Protein AF-A0A6J7KNB9-F1 (afdb_monomer_lite)

Sequence (172 aa):
MLIGVAGALALDLRSHSGCDGIGQAQGFAEVIAAGWTVECASIITDAGDAPQGSDILGLTDPARRVITLKETPWAETHTATHEIGHALAAMYPSDSARLWFTSRVGASAWEPRSAMDYAQSGAESFAESYAVCSLGERTESSGQYRIASCDDLWHALDLMRSDTSPATIRTP

Secondary structure (DSSP, 8-state):
----------------TT-TTGGGSTTHHHHHHTT-EEEEES----SS-PPTT----EEEETTTTEEEEE--SS--HHHHHHHHHHHHHHHS--HHHHHHHHHHHT-S-SS-SSTTTGGGSHHHHHHHHHHHHHHT--S-S-TTS-PPPHHHHHHHHHHHHHHHS-------

Structure (mmCIF, N/CA/C/O backbone):
data_AF-A0A6J7KNB9-F1
#
_entry.id   AF-A0A6J7KNB9-F1
#
loop_
_atom_site.group_PDB
_atom_site.id
_atom_site.type_symbol
_atom_site.label_atom_id
_atom_site.label_alt_id
_atom_site.label_comp_id
_atom_site.label_asym_id
_atom_site.label_entity_id
_atom_site.label_seq_id
_atom_site.pdbx_PDB_ins_code
_atom_site.Cartn_x
_atom_site.Cartn_y
_atom_site.Cartn_z
_atom_site.occupancy
_atom_site.B_iso_or_equiv
_atom_site.auth_seq_id
_atom_site.auth_comp_id
_atom_site.auth_asym_id
_atom_site.auth_atom_id
_atom_site.pdbx_PDB_model_num
ATOM 1 N N . MET A 1 1 ? -39.314 13.529 14.394 1.00 35.41 1 MET A N 1
ATOM 2 C CA . MET A 1 1 ? -39.267 12.204 15.053 1.00 35.41 1 MET A CA 1
ATOM 3 C C . MET A 1 1 ? -39.174 11.195 13.913 1.00 35.41 1 MET A C 1
ATOM 5 O O . MET A 1 1 ? -40.114 11.143 13.145 1.00 35.41 1 MET A O 1
ATOM 9 N N . LEU A 1 2 ? -38.069 10.524 13.595 1.00 29.89 2 LEU A N 1
ATOM 10 C CA . LEU A 1 2 ? -36.864 10.144 14.330 1.00 29.89 2 LEU A CA 1
ATOM 11 C C . LEU A 1 2 ? -35.574 10.690 13.694 1.00 29.89 2 LEU A C 1
ATOM 13 O O . LEU A 1 2 ? -35.497 10.933 12.496 1.00 29.89 2 LEU A O 1
ATOM 17 N N . ILE A 1 3 ? -34.584 10.856 14.564 1.00 34.75 3 ILE A N 1
ATOM 18 C CA . ILE A 1 3 ? -33.191 11.209 14.310 1.00 34.75 3 ILE A CA 1
ATOM 19 C C . ILE A 1 3 ? -32.475 9.921 13.878 1.00 34.75 3 ILE A C 1
ATOM 21 O O . ILE A 1 3 ? -32.466 8.952 14.634 1.00 34.75 3 ILE A O 1
ATOM 25 N N . GLY A 1 4 ? -31.922 9.890 12.664 1.00 27.70 4 GLY A N 1
ATOM 26 C CA . GLY A 1 4 ? -31.059 8.811 12.181 1.00 27.70 4 GLY A CA 1
ATOM 27 C C . GLY A 1 4 ? -29.607 9.203 12.406 1.00 27.70 4 GLY A C 1
ATOM 28 O O . GLY A 1 4 ? -29.100 10.113 11.759 1.00 27.70 4 GLY A O 1
ATOM 29 N N . VAL A 1 5 ? -28.987 8.568 13.391 1.00 32.94 5 VAL A N 1
ATOM 30 C CA . VAL A 1 5 ? -27.668 8.881 13.936 1.00 32.94 5 VAL A CA 1
ATOM 31 C C . VAL A 1 5 ? -26.591 8.623 12.878 1.00 32.94 5 VAL A C 1
ATOM 33 O O . VAL A 1 5 ? -26.221 7.479 12.629 1.00 32.94 5 VAL A O 1
ATOM 36 N N . ALA A 1 6 ? -26.071 9.690 12.269 1.00 32.50 6 ALA A N 1
ATOM 37 C CA . ALA A 1 6 ? -24.751 9.677 11.653 1.00 32.50 6 ALA A CA 1
ATOM 38 C C . ALA A 1 6 ? -23.733 9.539 12.791 1.00 32.50 6 ALA A C 1
ATOM 40 O O . ALA A 1 6 ? -23.300 10.523 13.388 1.00 32.50 6 ALA A O 1
ATOM 41 N N . GLY A 1 7 ? -23.440 8.293 13.163 1.00 27.91 7 GLY A N 1
ATOM 42 C CA . GLY A 1 7 ? -22.344 7.965 14.057 1.00 27.91 7 GLY A CA 1
ATOM 43 C C . GLY A 1 7 ? -21.042 8.302 13.350 1.00 27.91 7 GLY A C 1
ATOM 44 O O . GLY A 1 7 ? -20.455 7.449 12.694 1.00 27.91 7 GLY A O 1
ATOM 45 N N . ALA A 1 8 ? -20.616 9.558 13.462 1.00 35.81 8 ALA A N 1
ATOM 46 C CA . ALA A 1 8 ? -19.225 9.926 13.308 1.00 35.81 8 ALA A CA 1
ATOM 47 C C . ALA A 1 8 ? -18.460 9.150 14.385 1.00 35.81 8 ALA A C 1
ATOM 49 O O . ALA A 1 8 ? -18.405 9.561 15.544 1.00 35.81 8 ALA A O 1
ATOM 50 N N . LEU A 1 9 ? -17.954 7.971 14.021 1.00 35.41 9 LEU A N 1
ATOM 51 C CA . LEU A 1 9 ? -16.894 7.318 14.769 1.00 35.41 9 LEU A CA 1
ATOM 52 C C . LEU A 1 9 ? -15.731 8.304 14.744 1.00 35.41 9 LEU A C 1
ATOM 54 O O . LEU A 1 9 ? -15.101 8.518 13.711 1.00 35.41 9 LEU A O 1
ATOM 58 N N . ALA A 1 10 ? -15.559 8.997 15.866 1.00 36.50 10 ALA A N 1
ATOM 59 C CA . ALA A 1 10 ? -14.444 9.885 16.091 1.00 36.50 10 ALA A CA 1
ATOM 60 C C . ALA A 1 10 ? -13.164 9.078 15.871 1.00 36.50 10 ALA A C 1
ATOM 62 O O . ALA A 1 10 ? -12.894 8.102 16.569 1.00 36.50 10 ALA A O 1
ATOM 63 N N . LEU A 1 11 ? -12.445 9.485 14.833 1.00 41.25 11 LEU A N 1
ATOM 64 C CA . LEU A 1 11 ? -11.102 9.076 14.485 1.00 41.25 11 LEU A CA 1
ATOM 65 C C . LEU A 1 11 ? -10.224 9.294 15.730 1.00 41.25 11 LEU A C 1
ATOM 67 O O . LEU A 1 11 ? -9.940 10.440 16.075 1.00 41.25 11 LEU A O 1
ATOM 71 N N . ASP A 1 12 ? -9.812 8.235 16.428 1.00 41.09 12 ASP A N 1
ATOM 72 C CA . ASP A 1 12 ? -8.746 8.348 17.433 1.00 41.09 12 ASP A CA 1
ATOM 73 C C . ASP A 1 12 ? -7.401 8.366 16.691 1.00 41.09 12 ASP A C 1
ATOM 75 O O . ASP A 1 12 ? -6.584 7.456 16.806 1.00 41.09 12 ASP A O 1
ATOM 79 N N . LEU A 1 13 ? -7.191 9.407 15.872 1.00 45.81 13 LEU A N 1
ATOM 80 C CA . LEU A 1 13 ? -5.843 9.901 15.611 1.00 45.81 13 LEU A CA 1
ATOM 81 C C . LEU A 1 13 ? -5.345 10.349 16.980 1.00 45.81 13 LEU A C 1
ATOM 83 O O . LEU A 1 13 ? -5.649 11.464 17.410 1.00 45.81 13 LEU A O 1
ATOM 87 N N . ARG A 1 14 ? -4.660 9.468 17.716 1.00 45.12 14 ARG A N 1
ATOM 88 C CA . ARG A 1 14 ? -4.088 9.852 19.005 1.00 45.12 14 ARG A CA 1
ATOM 89 C C . ARG A 1 14 ? -3.160 11.019 18.749 1.00 45.12 14 ARG A C 1
ATOM 91 O O . ARG A 1 14 ? -2.120 10.853 18.122 1.00 45.12 14 ARG A O 1
ATOM 98 N N . SER A 1 15 ? -3.587 12.182 19.221 1.00 38.09 15 SER A N 1
ATOM 99 C CA . SER A 1 15 ? -2.982 13.495 19.050 1.00 38.09 15 SER A CA 1
ATOM 100 C C . SER A 1 15 ? -1.468 13.471 19.267 1.00 38.09 15 SER A C 1
ATOM 102 O O . SER A 1 15 ? -0.997 13.665 20.387 1.00 38.09 15 SER A O 1
ATOM 104 N N . HIS A 1 16 ? -0.713 13.252 18.198 1.00 45.03 16 HIS A N 1
ATOM 105 C CA . HIS A 1 16 ? 0.715 13.511 18.143 1.00 45.03 16 HIS A CA 1
ATOM 106 C C . HIS A 1 16 ? 0.934 14.439 16.949 1.00 45.03 16 HIS A C 1
ATOM 108 O O . HIS A 1 16 ? 0.491 14.171 15.834 1.00 45.03 16 HIS A O 1
ATOM 114 N N . SER A 1 17 ? 1.503 15.606 17.230 1.00 51.00 17 SER A N 1
ATOM 115 C CA . SER A 1 17 ? 1.517 16.824 16.410 1.00 51.00 17 SER A CA 1
ATOM 116 C C . SER A 1 17 ? 2.398 16.759 15.147 1.00 51.00 17 SER A C 1
ATOM 118 O O . SER A 1 17 ? 3.005 17.759 14.781 1.00 51.00 17 SER A O 1
ATOM 120 N N . GLY A 1 18 ? 2.510 15.594 14.506 1.00 54.94 18 GLY A N 1
ATOM 121 C CA . GLY A 1 18 ? 3.372 15.352 13.340 1.00 54.94 18 GLY A CA 1
ATOM 122 C C . GLY A 1 18 ? 2.668 14.675 12.163 1.00 54.94 18 GLY A C 1
ATOM 123 O O . GLY A 1 18 ? 3.336 14.176 11.268 1.00 54.94 18 GLY A O 1
ATOM 124 N N . CYS A 1 19 ? 1.334 14.625 12.180 1.00 65.25 19 CYS A N 1
ATOM 125 C CA . CYS A 1 19 ? 0.527 13.796 11.281 1.00 65.25 19 CYS A CA 1
ATOM 126 C C . CYS A 1 19 ? -0.613 14.537 10.588 1.00 65.25 19 CYS A C 1
ATOM 128 O O . CYS A 1 19 ? -1.613 13.961 10.143 1.00 65.25 19 CYS A O 1
ATOM 130 N N . ASP A 1 20 ? -0.437 15.846 10.481 1.00 64.19 20 ASP A N 1
ATOM 131 C CA . ASP A 1 20 ? -1.359 16.714 9.780 1.00 64.19 20 ASP A CA 1
ATOM 132 C C . ASP A 1 20 ? -1.390 16.327 8.293 1.00 64.19 20 ASP A C 1
ATOM 134 O O . ASP A 1 20 ? -0.361 16.251 7.628 1.00 64.19 20 ASP A O 1
ATOM 138 N N . GLY A 1 21 ? -2.588 16.063 7.765 1.00 65.25 21 GLY A N 1
ATOM 139 C CA . GLY A 1 21 ? -2.795 15.780 6.340 1.00 65.25 21 GLY A CA 1
ATOM 140 C C . GLY A 1 21 ? -2.902 14.303 5.943 1.00 65.25 21 GLY A C 1
ATOM 141 O O . GLY A 1 21 ? -3.396 14.040 4.851 1.00 65.25 21 GLY A O 1
ATOM 142 N N . ILE A 1 22 ? -2.586 13.335 6.815 1.00 72.38 22 ILE A N 1
ATOM 143 C CA . ILE A 1 22 ? -2.688 11.891 6.480 1.00 72.38 22 ILE A CA 1
ATOM 144 C C . ILE A 1 22 ? -4.114 11.469 6.116 1.00 72.38 22 ILE A C 1
ATOM 146 O O . ILE A 1 22 ? -4.312 10.618 5.255 1.00 72.38 22 ILE A O 1
ATOM 150 N N . GLY A 1 23 ? -5.128 12.110 6.705 1.00 66.00 23 GLY A N 1
ATOM 151 C CA . GLY A 1 23 ? -6.527 11.866 6.339 1.00 66.00 23 GLY A CA 1
ATOM 152 C C . GLY A 1 23 ? -6.870 12.200 4.877 1.00 66.00 23 GLY A C 1
ATOM 153 O O . GLY A 1 23 ? -7.968 11.878 4.435 1.00 66.00 23 GLY A O 1
ATOM 154 N N . GLN A 1 24 ? -5.961 12.848 4.138 1.00 73.50 24 GLN A N 1
ATOM 155 C CA . GLN A 1 24 ? -6.076 13.110 2.700 1.00 73.50 24 GLN A CA 1
ATOM 156 C C . GLN A 1 24 ? -5.445 12.006 1.834 1.00 73.50 24 GLN A C 1
ATOM 158 O O . GLN A 1 24 ? -5.571 12.062 0.613 1.00 73.50 24 GLN A O 1
ATOM 163 N N . ALA A 1 25 ? -4.762 11.021 2.427 1.00 80.19 25 ALA A N 1
ATOM 164 C CA . ALA A 1 25 ? -4.155 9.923 1.684 1.00 80.19 25 ALA A CA 1
ATOM 165 C C . ALA A 1 25 ? -5.227 9.042 1.018 1.00 80.19 25 ALA A C 1
ATOM 167 O O . ALA A 1 25 ? -6.275 8.731 1.599 1.00 80.19 25 ALA A O 1
ATOM 168 N N . GLN A 1 26 ? -4.970 8.627 -0.222 1.00 81.94 26 GLN A N 1
ATOM 169 C CA . GLN A 1 26 ? -5.937 7.858 -1.000 1.00 81.94 26 GLN A CA 1
ATOM 170 C C . GLN A 1 26 ? -6.130 6.465 -0.392 1.00 81.94 26 GLN A C 1
ATOM 172 O O . GLN A 1 26 ? -5.174 5.731 -0.164 1.00 81.94 26 GLN A O 1
ATOM 177 N N . GLY A 1 27 ? -7.383 6.071 -0.160 1.00 81.06 27 GLY A N 1
ATOM 178 C CA . GLY A 1 27 ? -7.715 4.802 0.500 1.00 81.06 27 GLY A CA 1
ATOM 179 C C . GLY A 1 27 ? -7.703 4.864 2.032 1.00 81.06 27 GLY A C 1
ATOM 180 O O . GLY A 1 27 ? -8.077 3.883 2.668 1.00 81.06 27 GLY A O 1
ATOM 181 N N . PHE A 1 28 ? -7.388 6.019 2.638 1.00 84.94 28 PHE A N 1
ATOM 182 C CA . PHE A 1 28 ? -7.415 6.198 4.095 1.00 84.94 28 PHE A CA 1
ATOM 183 C C . PHE A 1 28 ? -8.780 5.823 4.693 1.00 84.94 28 PHE A C 1
ATOM 185 O O . PHE A 1 28 ? -8.872 5.031 5.625 1.00 84.94 28 PHE A O 1
ATOM 192 N N . ALA A 1 29 ? -9.873 6.324 4.112 1.00 84.50 29 ALA A N 1
ATOM 193 C CA . ALA A 1 29 ? -11.217 6.002 4.590 1.00 84.50 29 ALA A CA 1
ATOM 194 C C . ALA A 1 29 ? -11.557 4.503 4.469 1.00 84.50 29 ALA A C 1
ATOM 196 O O . ALA A 1 29 ? -12.277 3.977 5.316 1.00 84.50 29 ALA A O 1
ATOM 197 N N . GLU A 1 30 ? -11.038 3.814 3.446 1.00 87.06 30 GLU A N 1
ATOM 198 C CA . GLU A 1 30 ? -11.269 2.380 3.233 1.00 87.06 30 GLU A CA 1
ATOM 199 C C . GLU A 1 30 ? -10.581 1.546 4.317 1.00 87.06 30 GLU A C 1
ATOM 201 O O . GLU A 1 30 ? -11.232 0.711 4.948 1.00 87.06 30 GLU A O 1
ATOM 206 N N . VAL A 1 31 ? -9.300 1.810 4.595 1.00 86.50 31 VAL A N 1
ATOM 207 C CA . VAL A 1 31 ? -8.559 1.061 5.621 1.00 86.50 31 VAL A CA 1
ATOM 208 C C . VAL A 1 31 ? -9.121 1.321 7.020 1.00 86.50 31 VAL A C 1
ATOM 210 O O . VAL A 1 31 ? -9.316 0.379 7.791 1.00 86.50 31 VAL A O 1
ATOM 213 N N . ILE A 1 32 ? -9.501 2.566 7.331 1.00 87.06 32 ILE A N 1
ATOM 214 C CA . ILE A 1 32 ? -10.158 2.896 8.604 1.00 87.06 32 ILE A CA 1
ATOM 215 C C . ILE A 1 32 ? -11.509 2.177 8.725 1.00 87.06 32 ILE A C 1
ATOM 217 O O . ILE A 1 32 ? -11.803 1.593 9.769 1.00 87.06 32 ILE A O 1
ATOM 221 N N . ALA A 1 33 ? -12.322 2.151 7.662 1.00 84.25 33 ALA A N 1
ATOM 222 C CA . ALA A 1 33 ? -13.592 1.420 7.660 1.00 84.25 33 ALA A CA 1
ATOM 223 C C . ALA A 1 33 ? -13.403 -0.098 7.843 1.00 84.25 33 ALA A C 1
ATOM 225 O O . ALA A 1 33 ? -14.254 -0.759 8.438 1.00 84.25 33 ALA A O 1
ATOM 226 N N . ALA A 1 34 ? -12.273 -0.644 7.387 1.00 85.69 34 ALA A N 1
ATOM 227 C CA . ALA A 1 34 ? -11.881 -2.036 7.597 1.00 85.69 34 ALA A CA 1
ATOM 228 C C . ALA A 1 34 ? -11.265 -2.316 8.988 1.00 85.69 34 ALA A C 1
ATOM 230 O O . ALA A 1 34 ? -10.882 -3.455 9.283 1.00 85.69 34 ALA A O 1
ATOM 231 N N . GLY A 1 35 ? -11.201 -1.306 9.862 1.00 88.81 35 GLY A N 1
ATOM 232 C CA . GLY A 1 35 ? -10.731 -1.429 11.241 1.00 88.81 35 GLY A CA 1
ATOM 233 C C . GLY A 1 35 ? -9.215 -1.341 11.405 1.00 88.81 35 GLY A C 1
ATOM 234 O O . GLY A 1 35 ? -8.698 -1.825 12.411 1.00 88.81 35 GLY A O 1
ATOM 235 N N . TRP A 1 36 ? -8.501 -0.763 10.436 1.00 90.19 36 TRP A N 1
ATOM 236 C CA . TRP A 1 36 ? -7.094 -0.412 10.609 1.00 90.19 36 TRP A CA 1
ATOM 237 C C . TRP A 1 36 ? -6.944 0.830 11.481 1.00 90.19 36 TRP A C 1
ATOM 239 O O . TRP A 1 36 ? -7.800 1.714 11.492 1.00 90.19 36 TRP A O 1
ATOM 249 N N . THR A 1 37 ? -5.831 0.895 12.201 1.00 90.31 37 THR A N 1
ATOM 250 C CA . THR A 1 37 ? -5.408 2.084 12.945 1.00 90.31 37 THR A CA 1
ATOM 251 C C . THR A 1 37 ? -4.233 2.729 12.227 1.00 90.31 37 THR A C 1
ATOM 253 O O . THR A 1 37 ? -3.344 2.024 11.757 1.00 90.31 37 THR A O 1
ATOM 256 N N . VAL A 1 38 ? -4.220 4.059 12.157 1.00 85.75 38 VAL A N 1
ATOM 257 C CA . VAL A 1 38 ? -3.075 4.829 11.659 1.00 85.75 38 VAL A CA 1
ATOM 258 C C . VAL A 1 38 ? -2.518 5.653 12.811 1.00 85.75 38 VAL A C 1
ATOM 260 O O . VAL A 1 38 ? -3.253 6.415 13.440 1.00 85.75 38 VAL A O 1
ATOM 263 N N . GLU A 1 39 ? -1.239 5.469 13.104 1.00 85.69 39 GLU A N 1
ATOM 264 C CA . GLU A 1 39 ? -0.531 6.117 14.202 1.00 85.69 39 GLU A CA 1
ATOM 265 C C . GLU A 1 39 ? 0.788 6.725 13.737 1.00 85.69 39 GLU A C 1
ATOM 267 O O . GLU A 1 39 ? 1.258 6.488 12.624 1.00 85.69 39 GLU A O 1
ATOM 272 N N . CYS A 1 40 ? 1.379 7.531 14.612 1.00 83.19 40 CYS A N 1
ATOM 273 C CA . CYS A 1 40 ? 2.556 8.318 14.303 1.00 83.19 40 CYS A CA 1
ATOM 274 C C . CYS A 1 40 ? 3.600 8.166 15.393 1.00 83.19 40 CYS A C 1
ATOM 276 O O . CYS A 1 40 ? 3.255 8.111 16.575 1.00 83.19 40 CYS A O 1
ATOM 278 N N . ALA A 1 41 ? 4.863 8.078 14.991 1.00 81.56 41 ALA A N 1
ATOM 279 C CA . ALA A 1 41 ? 5.973 7.882 15.907 1.00 81.56 41 ALA A CA 1
ATOM 280 C C . ALA A 1 41 ? 7.188 8.715 15.494 1.00 81.56 41 ALA A C 1
ATOM 282 O O . ALA A 1 41 ? 7.553 8.781 14.324 1.00 81.56 41 ALA A O 1
ATOM 283 N N . SER A 1 42 ? 7.881 9.306 16.465 1.00 76.75 42 SER A N 1
ATOM 284 C CA . SER A 1 42 ? 9.142 10.024 16.218 1.00 76.75 42 SER A CA 1
ATOM 285 C C . SER A 1 42 ? 10.278 9.111 15.737 1.00 76.75 42 SER A C 1
ATOM 287 O O . SER A 1 42 ? 11.200 9.562 15.055 1.00 76.75 42 SER A O 1
ATOM 289 N N . ILE A 1 43 ? 10.211 7.822 16.076 1.00 75.62 43 ILE A N 1
ATOM 290 C CA . ILE A 1 43 ? 11.137 6.780 15.635 1.00 75.62 43 ILE A CA 1
ATOM 291 C C . ILE A 1 43 ? 10.312 5.546 15.285 1.00 75.62 43 ILE A C 1
ATOM 293 O O . ILE A 1 43 ? 9.553 5.055 16.120 1.00 75.62 43 ILE A O 1
ATOM 297 N N . ILE A 1 44 ? 10.512 5.024 14.077 1.00 76.12 44 ILE A N 1
ATOM 298 C CA . ILE A 1 44 ? 10.030 3.702 13.685 1.00 76.12 44 ILE A CA 1
ATOM 299 C C . ILE A 1 44 ? 11.208 2.741 13.801 1.00 76.12 44 ILE A C 1
ATOM 301 O O . ILE A 1 44 ? 12.241 2.927 13.161 1.00 76.12 44 ILE A O 1
ATOM 305 N N . THR A 1 45 ? 11.067 1.728 14.647 1.00 66.94 45 THR A N 1
ATOM 306 C CA . THR A 1 45 ? 12.004 0.605 14.708 1.00 66.94 45 THR A CA 1
ATOM 307 C C . THR A 1 45 ? 11.315 -0.603 14.105 1.00 66.94 45 THR A C 1
ATOM 309 O O . THR A 1 45 ? 10.301 -1.042 14.649 1.00 66.94 45 THR A O 1
ATOM 312 N N . ASP A 1 46 ? 11.849 -1.135 13.009 1.00 63.28 46 ASP A N 1
ATOM 313 C CA . ASP A 1 46 ? 11.360 -2.403 12.474 1.00 63.28 46 ASP A CA 1
ATOM 314 C C . ASP A 1 46 ? 11.564 -3.534 13.499 1.00 63.28 46 ASP A C 1
ATOM 316 O O . ASP A 1 46 ? 12.549 -3.553 14.246 1.00 63.28 46 ASP A O 1
ATOM 320 N N . ALA A 1 47 ? 10.630 -4.481 13.525 1.00 50.16 47 ALA A N 1
ATOM 321 C CA . ALA A 1 47 ? 10.749 -5.738 14.251 1.00 50.16 47 ALA A CA 1
ATOM 322 C C . ALA A 1 47 ? 11.448 -6.840 13.422 1.00 50.16 47 ALA A C 1
ATOM 324 O O . ALA A 1 47 ? 11.754 -7.894 13.985 1.00 50.16 47 ALA A O 1
ATOM 325 N N . GLY A 1 48 ? 11.735 -6.622 12.130 1.00 50.34 48 GLY A N 1
ATOM 326 C CA . GLY A 1 48 ? 12.416 -7.601 11.279 1.00 50.34 48 GLY A CA 1
ATOM 327 C C . GLY A 1 48 ? 13.303 -6.986 10.194 1.00 50.34 48 GLY A C 1
ATOM 328 O O . GLY A 1 48 ? 12.834 -6.280 9.324 1.00 50.34 48 GLY A O 1
ATOM 329 N N . ASP A 1 49 ? 14.595 -7.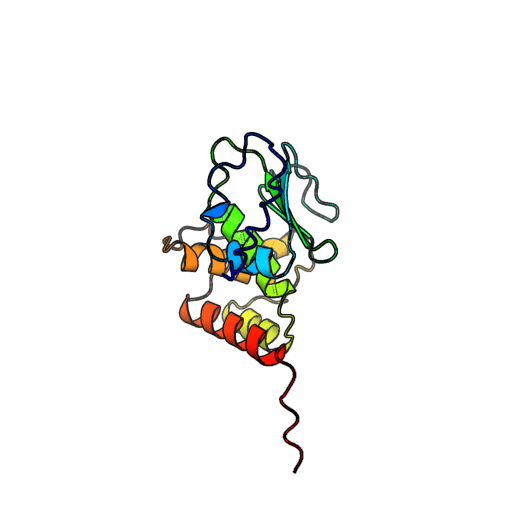317 10.224 1.00 49.78 49 ASP A N 1
ATOM 330 C CA . ASP A 1 49 ? 15.558 -7.254 9.109 1.00 49.78 49 ASP A CA 1
ATOM 331 C C . ASP A 1 49 ? 15.779 -5.935 8.332 1.00 49.78 49 ASP A C 1
ATOM 333 O O . ASP A 1 49 ? 16.617 -5.922 7.422 1.00 49.78 49 ASP A O 1
ATOM 337 N N . ALA A 1 50 ? 15.161 -4.807 8.704 1.00 50.56 50 ALA A N 1
ATOM 338 C CA . ALA A 1 50 ? 15.547 -3.511 8.148 1.00 50.56 50 ALA A CA 1
ATOM 339 C C . ALA A 1 50 ? 17.047 -3.241 8.397 1.00 50.56 50 ALA A C 1
ATOM 341 O O . ALA A 1 50 ? 17.537 -3.389 9.527 1.00 50.56 50 ALA A O 1
ATOM 342 N N . PRO A 1 51 ? 17.820 -2.843 7.367 1.00 45.81 51 PRO A N 1
ATOM 343 C CA . PRO A 1 51 ? 19.233 -2.544 7.537 1.00 45.81 51 PRO A CA 1
ATOM 344 C C . PRO A 1 51 ? 19.404 -1.447 8.594 1.00 45.81 51 PRO A C 1
ATOM 346 O O . PRO A 1 51 ? 18.801 -0.374 8.502 1.00 45.81 51 PRO A O 1
ATOM 349 N N . GLN A 1 52 ? 20.231 -1.729 9.609 1.00 39.59 52 GLN A N 1
ATOM 350 C CA . GLN A 1 52 ? 20.549 -0.781 10.678 1.00 39.59 52 GLN A CA 1
ATOM 351 C C . GLN A 1 52 ? 20.999 0.556 10.070 1.00 39.59 52 GLN A C 1
ATOM 353 O O . GLN A 1 52 ? 21.979 0.600 9.327 1.00 39.59 52 GLN A O 1
ATOM 358 N N . GLY A 1 53 ? 20.286 1.638 10.393 1.00 43.81 53 GLY A N 1
ATOM 359 C CA . GLY A 1 53 ? 20.575 2.987 9.893 1.00 43.81 53 GLY A CA 1
ATOM 360 C C . GLY A 1 53 ? 19.735 3.447 8.696 1.00 43.81 53 GLY A C 1
ATOM 361 O O . GLY A 1 53 ? 20.001 4.529 8.179 1.00 43.81 53 GLY A O 1
ATOM 362 N N . SER A 1 54 ? 18.733 2.676 8.262 1.00 55.81 54 SER A N 1
ATOM 363 C CA . SER A 1 54 ? 17.694 3.183 7.358 1.00 55.81 54 SER A CA 1
ATOM 364 C C . SER A 1 54 ? 16.695 4.050 8.134 1.00 55.81 54 SER A C 1
ATOM 366 O O . SER A 1 54 ? 16.159 3.642 9.163 1.00 55.81 54 SER A O 1
ATOM 368 N N . ASP A 1 55 ? 16.476 5.278 7.665 1.00 68.62 55 ASP A N 1
ATOM 369 C CA . ASP A 1 55 ? 15.399 6.136 8.159 1.00 68.62 55 ASP A CA 1
ATOM 370 C C . ASP A 1 55 ? 14.068 5.592 7.623 1.00 68.62 55 ASP A C 1
ATOM 372 O O . ASP A 1 55 ? 13.626 5.958 6.537 1.00 68.62 55 ASP A O 1
ATOM 376 N N . ILE A 1 56 ? 13.447 4.683 8.373 1.00 77.81 56 ILE A N 1
ATOM 377 C CA . ILE A 1 56 ? 12.124 4.141 8.048 1.00 77.81 56 ILE A CA 1
ATOM 378 C C . ILE A 1 56 ? 11.089 5.256 8.219 1.00 77.81 56 ILE A C 1
ATOM 380 O O . ILE A 1 56 ? 10.972 5.840 9.300 1.00 77.81 56 ILE A O 1
ATOM 384 N N . LEU A 1 57 ? 10.367 5.572 7.143 1.00 84.19 57 LEU A N 1
ATOM 385 C CA . LEU A 1 57 ? 9.366 6.644 7.118 1.00 84.19 57 LEU A CA 1
ATOM 386 C C . LEU A 1 57 ? 7.942 6.136 7.372 1.00 84.19 57 LEU A C 1
ATOM 388 O O . LEU A 1 57 ? 7.100 6.905 7.835 1.00 84.19 57 LEU A O 1
ATOM 392 N N . GLY A 1 58 ? 7.686 4.858 7.107 1.00 87.69 58 GLY A N 1
ATOM 393 C CA . GLY A 1 58 ? 6.405 4.197 7.309 1.00 87.69 58 GLY A CA 1
ATOM 394 C C . GLY A 1 58 ? 6.600 2.713 7.604 1.00 87.69 58 GLY A C 1
ATOM 395 O O . GLY A 1 58 ? 7.648 2.146 7.299 1.00 87.69 58 GLY A O 1
ATOM 396 N N . LEU A 1 59 ? 5.626 2.120 8.288 1.00 89.00 59 LEU A N 1
ATOM 397 C CA . LEU A 1 59 ? 5.560 0.690 8.546 1.00 89.00 59 LEU A CA 1
ATOM 398 C C . LEU A 1 59 ? 4.102 0.247 8.606 1.00 89.00 59 LEU A C 1
ATOM 400 O O . LEU A 1 59 ? 3.310 0.784 9.382 1.00 89.00 59 LEU A O 1
ATOM 404 N N . THR A 1 60 ? 3.776 -0.804 7.866 1.00 91.12 60 THR A N 1
ATOM 405 C CA . THR A 1 60 ? 2.486 -1.484 7.950 1.00 91.12 60 THR A CA 1
ATOM 406 C C . THR A 1 60 ? 2.647 -2.818 8.674 1.00 91.12 60 THR A C 1
ATOM 408 O O . THR A 1 60 ? 3.401 -3.680 8.236 1.00 91.12 60 THR A O 1
ATOM 411 N N . ASP A 1 61 ? 1.895 -3.021 9.759 1.00 90.88 61 ASP A N 1
ATOM 412 C CA . ASP A 1 61 ? 1.780 -4.290 10.487 1.00 90.88 61 ASP A CA 1
ATOM 413 C C . ASP A 1 61 ? 0.399 -4.926 10.221 1.00 90.88 61 ASP A C 1
ATOM 415 O O . ASP A 1 61 ? -0.599 -4.562 10.863 1.00 90.88 61 ASP A O 1
ATOM 419 N N . PRO A 1 62 ? 0.309 -5.912 9.305 1.00 90.06 62 PRO A N 1
ATOM 420 C CA . PRO A 1 62 ? -0.937 -6.613 9.009 1.00 90.06 62 PRO A CA 1
ATOM 421 C C . PRO A 1 62 ? -1.520 -7.414 10.174 1.00 90.06 62 PRO A C 1
ATOM 423 O O . PRO A 1 62 ? -2.740 -7.567 10.262 1.00 90.06 62 PRO A O 1
ATOM 426 N N . ALA A 1 63 ? -0.676 -7.944 11.064 1.00 88.81 63 ALA A N 1
ATOM 427 C CA . ALA A 1 63 ? -1.121 -8.781 12.175 1.00 88.81 63 ALA A CA 1
ATOM 428 C C . ALA A 1 63 ? -1.850 -7.946 13.232 1.00 88.81 63 ALA A C 1
ATOM 430 O O . ALA A 1 63 ? -2.831 -8.401 13.826 1.00 88.81 63 ALA A O 1
ATOM 431 N N . ARG A 1 64 ? -1.390 -6.709 13.440 1.00 88.12 64 ARG A N 1
ATOM 432 C CA . ARG A 1 64 ? -2.004 -5.748 14.365 1.00 88.12 64 ARG A CA 1
ATOM 433 C C . ARG A 1 64 ? -2.988 -4.803 13.683 1.00 88.12 64 ARG A C 1
ATOM 435 O O . ARG A 1 64 ? -3.745 -4.142 14.390 1.00 88.12 64 ARG A O 1
ATOM 442 N N . ARG A 1 65 ? -3.007 -4.773 12.346 1.00 91.38 65 ARG A N 1
ATOM 443 C CA . ARG A 1 65 ? -3.759 -3.817 11.516 1.00 91.38 65 ARG A CA 1
ATOM 444 C C . ARG A 1 65 ? -3.414 -2.372 11.862 1.00 91.38 65 ARG A C 1
ATOM 446 O O . ARG A 1 65 ? -4.297 -1.538 12.066 1.00 91.38 65 ARG A O 1
ATOM 453 N N . VAL A 1 66 ? -2.118 -2.103 11.967 1.00 90.25 66 VAL A N 1
ATOM 454 C CA . VAL A 1 66 ? -1.580 -0.784 12.306 1.00 90.25 66 VAL A CA 1
ATOM 455 C C . VAL A 1 66 ? -0.707 -0.295 11.160 1.00 90.25 66 VAL A C 1
ATOM 457 O O . VAL A 1 66 ? 0.114 -1.049 10.651 1.00 90.25 66 VAL A O 1
ATOM 460 N N . ILE A 1 67 ? -0.895 0.959 10.767 1.00 90.12 67 ILE A N 1
ATOM 461 C CA . ILE A 1 67 ? 0.039 1.718 9.937 1.00 90.12 67 ILE A CA 1
ATOM 462 C C . ILE A 1 67 ? 0.711 2.736 10.856 1.00 90.12 67 ILE A C 1
ATOM 464 O O . ILE A 1 67 ? 0.025 3.574 11.440 1.00 90.12 67 ILE A O 1
ATOM 468 N N . THR A 1 68 ? 2.030 2.677 10.981 1.00 88.06 68 THR A N 1
ATOM 469 C CA . THR A 1 68 ? 2.834 3.625 11.754 1.00 88.06 68 THR A CA 1
ATOM 470 C C . THR A 1 68 ? 3.605 4.517 10.786 1.00 88.06 68 THR A C 1
ATOM 472 O O . THR A 1 68 ? 4.347 4.023 9.945 1.00 88.06 68 THR A O 1
ATOM 475 N N . LEU A 1 69 ? 3.456 5.834 10.906 1.00 86.31 69 LEU A N 1
ATOM 476 C CA . LEU A 1 69 ? 4.158 6.819 10.079 1.00 86.31 69 LEU A CA 1
ATOM 477 C C . LEU A 1 69 ? 5.149 7.619 10.921 1.00 86.31 69 LEU A C 1
ATOM 479 O O . LEU A 1 69 ? 4.889 7.935 12.085 1.00 86.31 69 LEU A O 1
ATOM 483 N N . LYS A 1 70 ? 6.310 7.942 10.349 1.00 83.31 70 LYS A N 1
ATOM 484 C CA . LYS A 1 70 ? 7.314 8.735 11.051 1.00 83.31 70 LYS A CA 1
ATOM 485 C C . LYS A 1 70 ? 6.789 10.157 11.177 1.00 83.31 70 LYS A C 1
ATOM 487 O O . LYS A 1 70 ? 6.350 10.750 10.196 1.00 83.31 70 LYS A O 1
ATOM 492 N N . GLU A 1 71 ? 6.859 10.716 12.379 1.00 79.38 71 GLU A N 1
ATOM 493 C CA . GLU A 1 71 ? 6.556 12.125 12.600 1.00 79.38 71 GLU A CA 1
ATOM 494 C C . GLU A 1 71 ? 7.598 12.976 11.881 1.00 79.38 71 GLU A C 1
ATOM 496 O O . GLU A 1 71 ? 8.745 13.118 12.314 1.00 79.38 71 GLU A O 1
ATOM 501 N N . THR A 1 72 ? 7.187 13.557 10.767 1.00 67.50 72 THR A N 1
ATOM 502 C CA . THR A 1 72 ? 7.969 14.521 10.007 1.00 67.50 72 THR A CA 1
ATOM 503 C C . THR A 1 72 ? 7.158 15.813 9.887 1.00 67.50 72 THR A C 1
ATOM 505 O O . THR A 1 72 ? 5.928 15.782 9.915 1.00 67.50 72 THR A O 1
ATOM 508 N N . PRO A 1 73 ? 7.803 16.987 9.732 1.00 55.84 73 PRO A N 1
ATOM 509 C CA . PRO A 1 73 ? 7.094 18.250 9.479 1.00 55.84 73 PRO A CA 1
ATOM 510 C C . PRO A 1 73 ? 6.188 18.204 8.239 1.00 55.84 73 PRO A C 1
ATOM 512 O O . PRO A 1 73 ? 5.311 19.049 8.070 1.00 55.84 73 PRO A O 1
ATOM 515 N N . TRP A 1 74 ? 6.420 17.212 7.380 1.00 51.28 74 TRP A N 1
ATOM 516 C CA . TRP A 1 74 ? 5.586 16.823 6.260 1.00 51.28 74 TRP A CA 1
ATOM 517 C C . TRP A 1 74 ? 5.468 15.304 6.338 1.00 51.28 74 TRP A C 1
ATOM 519 O O . TRP A 1 74 ? 6.354 14.609 5.844 1.00 51.28 74 TRP A O 1
ATOM 529 N N . ALA A 1 75 ? 4.452 14.770 7.020 1.00 56.09 75 ALA A N 1
ATOM 530 C CA . ALA A 1 75 ? 4.084 13.375 6.807 1.00 56.09 75 ALA A CA 1
ATOM 531 C C . ALA A 1 75 ? 3.751 13.264 5.317 1.00 56.09 75 ALA A C 1
ATOM 533 O O . ALA A 1 75 ? 2.759 13.833 4.856 1.00 56.09 75 ALA A O 1
ATOM 534 N N . GLU A 1 76 ? 4.659 12.679 4.539 1.00 76.12 76 GLU A N 1
ATOM 535 C CA . GLU A 1 76 ? 4.558 12.738 3.089 1.00 76.12 76 GLU A CA 1
ATOM 536 C C . GLU A 1 76 ? 3.324 11.934 2.686 1.00 76.12 76 GLU A C 1
ATOM 538 O O . GLU A 1 76 ? 3.222 10.739 2.971 1.00 76.12 76 GLU A O 1
ATOM 543 N N . THR A 1 77 ? 2.353 12.600 2.052 1.00 80.69 77 THR A N 1
ATOM 544 C CA . THR A 1 77 ? 1.132 11.955 1.547 1.00 80.69 77 THR A CA 1
ATOM 545 C C . THR A 1 77 ? 1.479 10.718 0.719 1.00 80.69 77 THR A C 1
ATOM 547 O O . THR A 1 77 ? 0.741 9.737 0.764 1.00 80.69 77 THR A O 1
ATOM 550 N N . HIS A 1 78 ? 2.625 10.738 0.030 1.00 86.25 78 HIS A N 1
ATOM 551 C CA . HIS A 1 78 ? 3.216 9.581 -0.628 1.00 86.25 78 HIS A CA 1
ATOM 552 C C . HIS A 1 78 ? 3.431 8.410 0.334 1.00 86.25 78 HIS A C 1
ATOM 554 O O . HIS A 1 78 ? 2.785 7.385 0.152 1.00 86.25 78 HIS A O 1
ATOM 560 N N . THR A 1 79 ? 4.256 8.554 1.376 1.00 86.81 79 THR A N 1
ATOM 561 C CA . THR A 1 79 ? 4.518 7.498 2.372 1.00 86.81 79 THR A CA 1
ATOM 562 C C . THR A 1 79 ? 3.228 6.971 2.989 1.00 86.81 79 THR A C 1
ATOM 564 O O . THR A 1 79 ? 3.018 5.766 3.058 1.00 86.81 79 THR A O 1
ATOM 567 N N . ALA A 1 80 ? 2.307 7.857 3.374 1.00 87.06 80 ALA A N 1
ATOM 568 C CA . ALA A 1 80 ? 1.014 7.427 3.902 1.00 87.06 80 ALA A CA 1
ATOM 569 C C . ALA A 1 80 ? 0.223 6.585 2.886 1.00 87.06 80 ALA A C 1
ATOM 571 O O . ALA A 1 80 ? -0.366 5.567 3.242 1.00 87.06 80 ALA A O 1
ATOM 572 N N . THR A 1 81 ? 0.220 6.994 1.616 1.00 89.75 81 THR A N 1
ATOM 573 C CA . THR A 1 81 ? -0.466 6.267 0.542 1.00 89.75 81 THR A CA 1
ATOM 574 C C . THR A 1 81 ? 0.240 4.944 0.222 1.00 89.75 81 THR A C 1
ATOM 576 O O . THR A 1 81 ? -0.439 3.949 -0.010 1.00 89.75 81 THR A O 1
ATOM 579 N N . HIS A 1 82 ? 1.572 4.898 0.285 1.00 92.00 82 HIS A N 1
ATOM 580 C CA . HIS A 1 82 ? 2.384 3.689 0.136 1.00 92.00 82 HIS A CA 1
ATOM 581 C C . HIS A 1 82 ? 2.010 2.648 1.205 1.00 92.00 82 HIS A C 1
ATOM 583 O O . HIS A 1 82 ? 1.604 1.535 0.869 1.00 92.00 82 HIS A O 1
ATOM 589 N N . GLU A 1 83 ? 2.005 3.032 2.485 1.00 92.38 83 GLU A N 1
ATOM 590 C CA . GLU A 1 83 ? 1.600 2.137 3.580 1.00 92.38 83 GLU A CA 1
ATOM 591 C C . GLU A 1 83 ? 0.133 1.685 3.469 1.00 92.38 83 GLU A C 1
ATOM 593 O O . GLU A 1 83 ? -0.210 0.531 3.733 1.00 92.38 83 GLU A O 1
ATOM 598 N N . ILE A 1 84 ? -0.760 2.559 2.992 1.00 92.88 84 ILE A N 1
ATOM 599 C CA . ILE A 1 84 ? -2.138 2.160 2.668 1.00 92.88 84 ILE A CA 1
ATOM 600 C C . ILE A 1 84 ? -2.157 1.082 1.573 1.00 92.88 84 ILE A C 1
ATOM 602 O O . ILE A 1 84 ? -2.963 0.155 1.652 1.00 92.88 84 ILE A O 1
ATOM 606 N N . GLY A 1 85 ? -1.262 1.151 0.586 1.00 94.56 85 GLY A N 1
ATOM 607 C CA . GLY A 1 85 ? -1.081 0.105 -0.420 1.00 94.56 85 GLY A CA 1
ATOM 608 C C . GLY A 1 85 ? -0.770 -1.261 0.204 1.00 94.56 85 GLY A C 1
ATOM 609 O O . GLY A 1 85 ? -1.432 -2.251 -0.128 1.00 94.56 85 GLY A O 1
ATOM 610 N N . HIS A 1 86 ? 0.153 -1.320 1.169 1.00 95.44 86 HIS A N 1
ATOM 611 C CA . HIS A 1 86 ? 0.422 -2.544 1.933 1.00 95.44 86 HIS A CA 1
ATOM 612 C C . HIS A 1 86 ? -0.809 -3.031 2.703 1.00 95.44 86 HIS A C 1
ATOM 614 O O . HIS A 1 86 ? -1.148 -4.218 2.650 1.00 95.44 86 HIS A O 1
ATOM 620 N N . ALA A 1 87 ? -1.519 -2.122 3.375 1.00 94.62 87 ALA A N 1
ATOM 621 C CA . ALA A 1 87 ? -2.720 -2.466 4.125 1.00 94.62 87 ALA A CA 1
ATOM 622 C C . ALA A 1 87 ? -3.822 -3.043 3.222 1.00 94.62 87 ALA A C 1
ATOM 624 O O . ALA A 1 87 ? -4.430 -4.058 3.565 1.00 94.62 87 ALA A O 1
ATOM 625 N N . LEU A 1 88 ? -4.039 -2.471 2.035 1.00 93.56 88 LEU A N 1
ATOM 626 C CA . LEU A 1 88 ? -4.998 -2.986 1.053 1.00 93.56 88 LEU A CA 1
ATOM 627 C C . LEU A 1 88 ? -4.614 -4.387 0.559 1.00 93.56 88 LEU A C 1
ATOM 629 O O . LEU A 1 88 ? -5.460 -5.283 0.526 1.00 93.56 88 LEU A O 1
ATOM 633 N N . ALA A 1 89 ? -3.339 -4.617 0.238 1.00 93.00 89 ALA A N 1
ATOM 634 C CA . ALA A 1 89 ? -2.871 -5.937 -0.184 1.00 93.00 89 ALA A CA 1
ATOM 635 C C . ALA A 1 89 ? -2.963 -7.000 0.931 1.00 93.00 89 ALA A C 1
ATOM 637 O O . ALA A 1 89 ? -3.077 -8.202 0.655 1.00 93.00 89 ALA A O 1
ATOM 638 N N . ALA A 1 90 ? -2.920 -6.571 2.195 1.00 92.69 90 ALA A N 1
ATOM 639 C CA . ALA A 1 90 ? -3.143 -7.417 3.362 1.00 92.69 90 ALA A CA 1
ATOM 640 C C . ALA A 1 90 ? -4.634 -7.657 3.661 1.00 92.69 90 ALA A C 1
ATOM 642 O O . ALA A 1 90 ? -4.995 -8.744 4.110 1.00 92.69 90 ALA A O 1
ATOM 643 N N . MET A 1 91 ? -5.502 -6.672 3.405 1.00 89.56 91 MET A N 1
ATO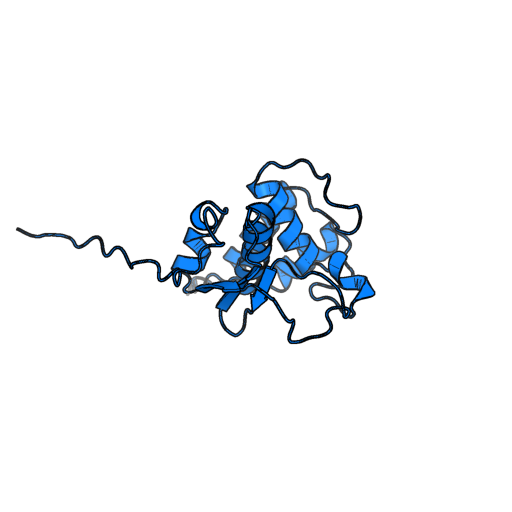M 644 C CA . MET A 1 91 ? -6.959 -6.797 3.542 1.00 89.56 91 MET A CA 1
ATOM 645 C C . MET A 1 91 ? -7.543 -7.813 2.568 1.00 89.56 91 MET A C 1
ATOM 647 O O . MET A 1 91 ? -8.483 -8.528 2.918 1.00 89.56 91 MET A O 1
ATOM 651 N N . TYR A 1 92 ? -6.977 -7.873 1.364 1.00 87.69 92 TYR A N 1
ATOM 652 C CA . TYR A 1 92 ? -7.488 -8.680 0.268 1.00 87.69 92 TYR A CA 1
ATOM 653 C C . TYR A 1 92 ? -6.466 -9.747 -0.173 1.00 87.69 92 TYR A C 1
ATOM 655 O O . TYR A 1 92 ? -5.940 -9.681 -1.287 1.00 87.69 92 TYR A O 1
ATOM 663 N N . PRO A 1 93 ? -6.124 -10.734 0.680 1.00 83.50 93 PRO A N 1
ATOM 664 C CA . PRO A 1 93 ? -5.123 -11.730 0.327 1.00 83.50 93 PRO A CA 1
ATOM 665 C C . PRO A 1 93 ? -5.617 -12.607 -0.831 1.00 83.50 93 PRO A C 1
ATOM 667 O O . PRO A 1 93 ? -6.574 -13.366 -0.690 1.00 83.50 93 PRO A O 1
ATOM 670 N N . SER A 1 94 ? -4.931 -12.520 -1.970 1.00 91.69 94 SER A N 1
ATOM 671 C CA . SER A 1 94 ? -5.164 -13.369 -3.140 1.00 91.69 94 SER A CA 1
ATOM 672 C C . SER A 1 94 ? -3.834 -13.825 -3.731 1.00 91.69 94 SER A C 1
ATOM 674 O O . SER A 1 94 ? -3.074 -13.025 -4.279 1.00 91.69 94 SER A O 1
ATOM 676 N N . ASP A 1 95 ? -3.556 -15.126 -3.651 1.00 89.81 95 ASP A N 1
ATOM 677 C CA . ASP A 1 95 ? -2.336 -15.704 -4.220 1.00 89.81 95 ASP A CA 1
ATOM 678 C C . ASP A 1 95 ? -2.306 -15.563 -5.747 1.00 89.81 95 ASP A C 1
ATOM 680 O O . ASP A 1 95 ? -1.261 -15.260 -6.320 1.00 89.81 95 ASP A O 1
ATOM 684 N N . SER A 1 96 ? -3.454 -15.710 -6.415 1.00 90.62 96 SER A N 1
ATOM 685 C CA . SER A 1 96 ? -3.600 -15.513 -7.863 1.00 90.62 96 SER A CA 1
ATOM 686 C C . SER A 1 96 ? -3.264 -14.086 -8.280 1.00 90.62 96 SER A C 1
ATOM 688 O O . SER A 1 96 ? -2.479 -13.894 -9.209 1.00 90.62 96 SER A O 1
ATOM 690 N N . ALA A 1 97 ? -3.814 -13.086 -7.588 1.00 93.31 97 ALA A N 1
ATOM 691 C CA . ALA A 1 97 ? -3.561 -11.683 -7.899 1.00 93.31 97 ALA A CA 1
ATOM 692 C C . ALA A 1 97 ? -2.106 -11.294 -7.605 1.00 93.31 97 ALA A C 1
ATOM 694 O O . ALA A 1 97 ? -1.470 -10.626 -8.419 1.00 93.31 97 ALA A O 1
ATOM 695 N N . ARG A 1 98 ? -1.543 -11.774 -6.489 1.00 94.38 98 ARG A N 1
ATOM 696 C CA . ARG A 1 98 ? -0.131 -11.560 -6.132 1.00 94.38 98 ARG A CA 1
ATOM 697 C C . ARG A 1 98 ? 0.812 -12.190 -7.159 1.00 94.38 98 ARG A C 1
ATOM 699 O O . ARG A 1 98 ? 1.762 -11.539 -7.594 1.00 94.38 98 ARG A O 1
ATOM 706 N N . LEU A 1 99 ? 0.543 -13.421 -7.605 1.00 93.06 99 LEU A N 1
ATOM 707 C CA . LEU A 1 99 ? 1.318 -14.095 -8.658 1.00 93.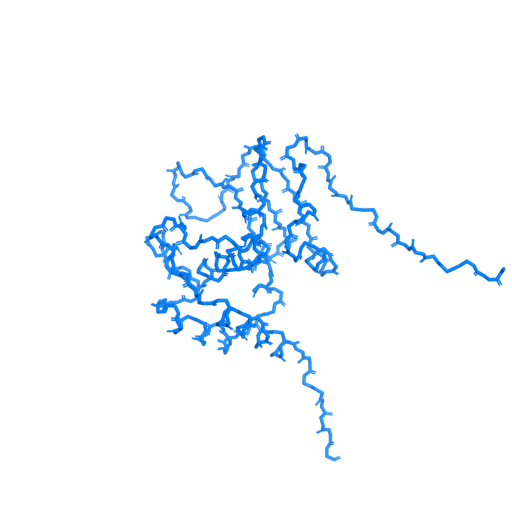06 99 LEU A CA 1
ATOM 708 C C . LEU A 1 99 ? 1.201 -13.377 -10.007 1.00 93.06 99 LEU A C 1
ATOM 710 O O . LEU A 1 99 ? 2.196 -13.187 -10.708 1.00 93.06 99 LEU A O 1
ATOM 714 N N . TRP A 1 100 ? -0.004 -12.940 -10.367 1.00 94.62 100 TRP A N 1
ATOM 715 C CA . TRP A 1 100 ? -0.216 -12.150 -11.573 1.00 94.62 100 TRP A CA 1
ATOM 716 C C . TRP A 1 100 ? 0.586 -10.844 -11.520 1.00 94.62 100 TRP A C 1
ATOM 718 O O . TRP A 1 100 ? 1.373 -10.578 -12.430 1.00 94.62 100 TRP A O 1
ATOM 728 N N . PHE A 1 101 ? 0.468 -10.075 -10.435 1.00 94.50 101 PHE A N 1
ATOM 729 C CA . PHE A 1 101 ? 1.127 -8.776 -10.297 1.00 94.50 101 PHE A CA 1
ATOM 730 C C . PHE A 1 101 ? 2.653 -8.908 -10.268 1.00 94.50 101 PHE A C 1
ATOM 732 O O . PHE A 1 101 ? 3.347 -8.223 -11.016 1.00 94.50 101 PHE A O 1
ATOM 739 N N . THR A 1 102 ? 3.185 -9.854 -9.487 1.00 94.12 102 THR A N 1
ATOM 740 C CA . THR A 1 102 ? 4.633 -10.145 -9.442 1.00 94.12 102 THR A CA 1
ATOM 741 C C . THR A 1 102 ? 5.201 -10.467 -10.819 1.00 94.12 102 THR A C 1
ATOM 743 O O . THR A 1 102 ? 6.273 -9.967 -11.161 1.00 94.12 102 THR A O 1
ATOM 746 N N . SER A 1 103 ? 4.471 -11.219 -11.651 1.00 93.12 103 SER A N 1
ATOM 747 C CA . SER A 1 103 ? 4.895 -11.496 -13.027 1.00 93.12 103 SER A CA 1
ATOM 748 C C . SER A 1 103 ? 4.950 -10.242 -13.909 1.00 93.12 103 SER A C 1
ATOM 750 O O . SER A 1 103 ? 5.825 -10.142 -14.768 1.00 93.12 103 SER A O 1
ATOM 752 N N . ARG A 1 104 ? 4.062 -9.264 -13.675 1.00 93.75 104 ARG A N 1
ATOM 753 C CA . ARG A 1 104 ? 3.985 -8.009 -14.442 1.00 93.75 104 ARG A CA 1
ATOM 754 C C . ARG A 1 104 ? 5.141 -7.074 -14.141 1.00 93.75 104 ARG A C 1
ATOM 756 O O . ARG A 1 104 ? 5.754 -6.555 -15.069 1.00 93.75 104 ARG A O 1
ATOM 763 N N . VAL A 1 105 ? 5.477 -6.914 -12.865 1.00 90.25 105 VAL A N 1
ATOM 764 C CA . VAL A 1 105 ? 6.632 -6.105 -12.441 1.00 90.25 105 VAL A CA 1
ATOM 765 C C . VAL A 1 105 ? 7.958 -6.874 -12.556 1.00 90.25 105 VAL A C 1
ATOM 767 O O . VAL A 1 105 ? 9.043 -6.321 -12.382 1.00 90.25 105 VAL A O 1
ATOM 770 N N . GLY A 1 106 ? 7.902 -8.173 -12.866 1.00 90.12 106 GLY A N 1
ATOM 771 C CA . GLY A 1 106 ? 9.068 -9.049 -12.974 1.00 90.12 106 GLY A CA 1
ATOM 772 C C . GLY A 1 106 ? 9.759 -9.321 -11.633 1.00 90.12 106 GLY A C 1
ATOM 773 O O . GLY A 1 106 ? 10.961 -9.602 -11.616 1.00 90.12 106 GLY A O 1
ATOM 774 N N . ALA A 1 107 ? 9.036 -9.195 -10.519 1.00 89.06 107 ALA A N 1
ATOM 775 C CA . ALA A 1 107 ? 9.525 -9.539 -9.189 1.00 89.06 107 ALA A CA 1
ATOM 776 C C . ALA A 1 107 ? 9.661 -11.063 -9.047 1.00 89.06 107 ALA A C 1
ATOM 778 O O . ALA A 1 107 ? 8.884 -11.833 -9.612 1.00 89.06 107 ALA A O 1
ATOM 779 N N . SER A 1 108 ? 10.653 -11.518 -8.278 1.00 86.19 108 SER A N 1
ATOM 780 C CA . SER A 1 108 ? 10.894 -12.959 -8.080 1.00 86.19 108 SER A CA 1
ATOM 781 C C . SER A 1 108 ? 9.995 -13.598 -7.010 1.00 86.19 108 SER A C 1
ATOM 783 O O . SER A 1 108 ? 9.906 -14.828 -6.919 1.00 86.19 108 SER A O 1
ATOM 785 N N . ALA A 1 109 ? 9.353 -12.767 -6.187 1.00 91.38 109 ALA A N 1
ATOM 786 C CA . ALA A 1 109 ? 8.481 -13.143 -5.084 1.00 91.38 109 ALA A CA 1
ATOM 787 C C . ALA A 1 109 ? 7.547 -11.979 -4.722 1.00 91.38 109 ALA A C 1
ATOM 789 O O . ALA A 1 109 ? 7.847 -10.829 -5.042 1.00 91.38 109 ALA A O 1
ATOM 790 N N . TRP A 1 110 ? 6.434 -12.290 -4.050 1.00 93.94 110 TRP A N 1
ATOM 791 C CA . TRP A 1 110 ? 5.565 -11.274 -3.454 1.00 93.94 110 TRP A CA 1
ATOM 792 C C . TRP A 1 110 ? 6.247 -10.624 -2.248 1.00 93.94 110 TRP A C 1
ATOM 794 O O . TRP A 1 110 ? 6.548 -9.439 -2.305 1.00 93.94 110 TRP A O 1
ATOM 804 N N . GLU A 1 111 ? 6.554 -11.417 -1.221 1.00 92.00 111 GLU A N 1
ATOM 805 C CA . GLU A 1 111 ? 7.327 -10.965 -0.062 1.00 92.00 111 GLU A CA 1
ATOM 806 C C . GLU A 1 111 ? 8.827 -10.904 -0.385 1.00 92.00 111 GLU A C 1
ATOM 808 O O . GLU A 1 111 ? 9.319 -11.746 -1.156 1.00 92.00 111 GLU A O 1
ATOM 813 N N . PRO A 1 112 ? 9.573 -9.966 0.217 1.00 85.19 112 PRO A N 1
ATOM 814 C CA . PRO A 1 112 ? 11.024 -9.942 0.111 1.00 85.19 112 PRO A CA 1
ATOM 815 C C . PRO A 1 112 ? 11.645 -11.177 0.773 1.00 85.19 112 PRO A C 1
ATOM 817 O O . PRO A 1 112 ? 11.145 -11.698 1.769 1.00 85.19 112 PRO A O 1
ATOM 820 N N . ARG A 1 113 ? 12.753 -11.672 0.217 1.00 82.94 113 ARG A N 1
ATOM 821 C CA . AR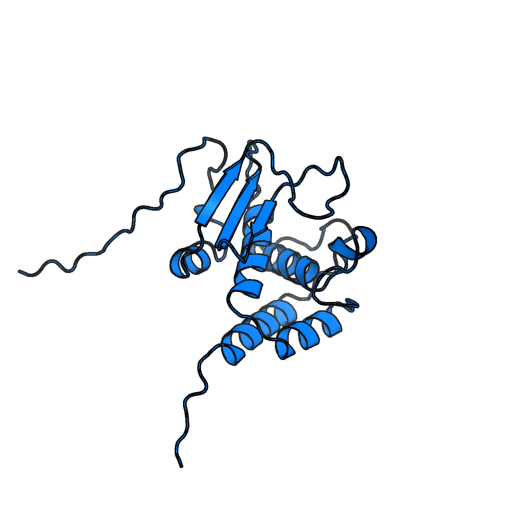G A 1 113 ? 13.494 -12.823 0.769 1.00 82.94 113 ARG A CA 1
ATOM 822 C C . ARG A 1 113 ? 14.740 -12.405 1.549 1.00 82.94 113 ARG A C 1
ATOM 824 O O . ARG A 1 113 ? 15.385 -13.249 2.169 1.00 82.94 113 ARG A O 1
ATOM 831 N N . SER A 1 114 ? 15.110 -11.133 1.470 1.00 79.81 114 SER A N 1
ATOM 832 C CA . SER A 1 114 ? 16.271 -10.507 2.088 1.00 79.81 114 SER A CA 1
ATOM 833 C C . SER A 1 114 ? 16.136 -8.976 2.066 1.00 79.81 114 SER A C 1
ATOM 835 O O . SER A 1 114 ? 15.328 -8.406 1.338 1.00 79.81 114 SER A O 1
ATOM 837 N N . ALA A 1 115 ? 17.013 -8.276 2.784 1.00 76.38 115 ALA A N 1
ATOM 838 C CA . ALA A 1 115 ? 17.099 -6.818 2.675 1.00 76.38 115 ALA A CA 1
ATOM 839 C C . ALA A 1 115 ? 17.511 -6.334 1.264 1.00 76.38 115 ALA A C 1
ATOM 841 O O . ALA A 1 115 ? 17.193 -5.216 0.874 1.00 76.38 115 ALA A O 1
ATOM 842 N N . MET A 1 116 ? 18.223 -7.157 0.480 1.00 75.44 116 MET A N 1
ATOM 843 C CA . MET A 1 116 ? 18.731 -6.759 -0.843 1.00 75.44 116 MET A CA 1
ATOM 844 C C . MET A 1 116 ? 17.663 -6.785 -1.942 1.00 75.44 116 MET A C 1
ATOM 846 O O . MET A 1 116 ? 17.799 -6.069 -2.933 1.00 75.44 116 MET A O 1
ATOM 850 N N . ASP A 1 117 ? 16.628 -7.612 -1.799 1.00 79.12 117 ASP A N 1
ATOM 851 C CA . ASP A 1 117 ? 15.507 -7.701 -2.740 1.00 79.12 117 ASP A CA 1
ATOM 852 C C . ASP A 1 117 ? 14.246 -6.997 -2.232 1.00 79.12 117 ASP A C 1
ATOM 854 O O . ASP A 1 117 ? 13.240 -7.043 -2.932 1.00 79.12 117 ASP A O 1
ATOM 858 N N . TYR A 1 118 ? 14.316 -6.302 -1.088 1.00 81.06 118 TYR A N 1
ATOM 859 C CA . TYR A 1 118 ? 13.207 -5.554 -0.488 1.00 81.06 118 TYR A CA 1
ATOM 860 C C . TYR A 1 118 ? 12.462 -4.697 -1.518 1.00 81.06 118 TYR A C 1
ATOM 862 O O . TYR A 1 118 ? 11.353 -5.044 -1.925 1.00 81.06 118 TYR A O 1
ATOM 870 N N . ALA A 1 119 ? 13.138 -3.684 -2.072 1.00 80.25 119 ALA A N 1
ATOM 871 C CA . ALA A 1 119 ? 12.577 -2.769 -3.072 1.00 80.25 119 ALA A CA 1
ATOM 872 C C . ALA A 1 119 ? 12.180 -3.445 -4.404 1.00 80.25 119 ALA A C 1
ATOM 874 O O . ALA A 1 119 ? 11.514 -2.844 -5.242 1.00 80.25 119 ALA A O 1
ATOM 875 N N . GLN A 1 120 ? 12.595 -4.697 -4.625 1.00 83.00 120 GLN A N 1
ATOM 876 C CA . GLN A 1 120 ? 12.283 -5.473 -5.831 1.00 83.00 120 GLN A CA 1
ATOM 877 C C . GLN A 1 120 ? 11.212 -6.544 -5.596 1.00 83.00 120 GLN A C 1
ATOM 879 O O . GLN A 1 120 ? 10.903 -7.311 -6.516 1.00 83.00 120 GLN A O 1
ATOM 884 N N . SER A 1 121 ? 10.668 -6.630 -4.384 1.00 90.75 121 SER A N 1
ATOM 885 C CA . SER A 1 121 ? 9.576 -7.536 -4.060 1.00 90.75 121 SER A CA 1
ATOM 886 C C . SER A 1 121 ? 8.270 -7.062 -4.704 1.00 90.75 121 SER A C 1
ATOM 888 O O . SER A 1 121 ? 8.106 -5.891 -5.063 1.00 90.75 121 SER A O 1
ATOM 890 N N . GLY A 1 122 ? 7.330 -7.989 -4.887 1.00 93.44 122 GLY A N 1
ATOM 891 C CA . GLY A 1 122 ? 6.001 -7.666 -5.399 1.00 93.44 122 GLY A CA 1
ATOM 892 C C . GLY A 1 122 ? 5.205 -6.772 -4.452 1.00 93.44 122 GLY A C 1
ATOM 893 O O . GLY A 1 122 ? 4.495 -5.899 -4.938 1.00 93.44 122 GLY A O 1
ATOM 894 N N . ALA A 1 123 ? 5.349 -6.967 -3.139 1.00 93.56 123 ALA A N 1
ATOM 895 C CA . ALA A 1 123 ? 4.669 -6.187 -2.111 1.00 93.56 123 ALA A CA 1
ATOM 896 C C . ALA A 1 123 ? 5.105 -4.714 -2.135 1.00 93.56 123 ALA A C 1
ATOM 898 O O . ALA A 1 123 ? 4.249 -3.842 -2.265 1.00 93.56 123 ALA A O 1
ATOM 899 N N . GLU A 1 124 ? 6.414 -4.445 -2.123 1.00 91.44 124 GLU A N 1
ATOM 900 C CA . GLU A 1 124 ? 6.950 -3.076 -2.230 1.00 91.44 124 GLU A CA 1
ATOM 901 C C . GLU A 1 124 ? 6.588 -2.434 -3.570 1.00 91.44 124 GLU A C 1
ATOM 903 O O . GLU A 1 124 ? 6.141 -1.293 -3.637 1.00 91.44 124 GLU A O 1
ATOM 908 N N . SER A 1 125 ? 6.709 -3.195 -4.662 1.00 92.94 125 SER A N 1
ATOM 909 C CA . 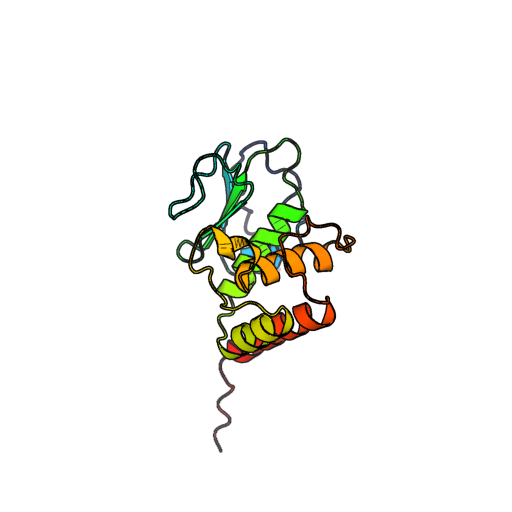SER A 1 125 ? 6.330 -2.716 -5.995 1.00 92.94 125 SER A CA 1
ATOM 910 C C . SER A 1 125 ? 4.843 -2.356 -6.071 1.00 92.94 125 SER A C 1
ATOM 912 O O . SER A 1 125 ? 4.471 -1.411 -6.766 1.00 92.94 125 SER A O 1
ATOM 914 N N . PHE A 1 126 ? 3.982 -3.101 -5.375 1.00 94.69 126 PHE A N 1
ATOM 915 C CA . PHE A 1 126 ? 2.549 -2.834 -5.311 1.00 94.69 126 PHE A CA 1
ATOM 916 C C . PHE A 1 126 ? 2.252 -1.563 -4.515 1.00 94.69 126 PHE A C 1
ATOM 918 O O . PHE A 1 126 ? 1.531 -0.702 -5.016 1.00 94.69 126 PHE A O 1
ATOM 925 N N . ALA A 1 127 ? 2.822 -1.433 -3.315 1.00 93.88 127 ALA A N 1
ATOM 926 C CA . ALA A 1 127 ? 2.649 -0.263 -2.458 1.00 93.88 127 ALA A CA 1
ATOM 927 C C . ALA A 1 127 ? 3.142 1.024 -3.135 1.00 93.88 127 ALA A C 1
ATOM 929 O O . ALA A 1 127 ? 2.410 2.014 -3.196 1.00 93.88 127 ALA A O 1
ATOM 930 N N . GLU A 1 128 ? 4.314 0.968 -3.767 1.00 91.25 128 GLU A N 1
ATOM 931 C CA . GLU A 1 128 ? 4.871 2.093 -4.517 1.00 91.25 128 GLU A CA 1
ATOM 932 C C . GLU A 1 128 ? 4.011 2.455 -5.734 1.00 91.25 128 GLU A C 1
ATOM 934 O O . GLU A 1 128 ? 3.681 3.621 -5.959 1.00 91.25 128 GLU A O 1
ATOM 939 N N . SER A 1 129 ? 3.573 1.451 -6.506 1.00 92.19 129 SER A N 1
ATOM 940 C CA . SER A 1 129 ? 2.662 1.685 -7.634 1.00 92.19 129 SER A CA 1
ATOM 941 C C . SER A 1 129 ? 1.362 2.333 -7.159 1.00 92.19 129 SER A C 1
ATOM 943 O O . SER A 1 129 ? 0.858 3.249 -7.810 1.00 92.19 129 SER A O 1
ATOM 945 N N . TYR A 1 130 ? 0.831 1.888 -6.017 1.00 93.38 130 TYR A N 1
ATOM 946 C CA . TYR A 1 130 ? -0.382 2.437 -5.424 1.00 93.38 130 TYR A CA 1
ATOM 947 C C . TYR A 1 130 ? -0.223 3.908 -5.039 1.00 93.38 130 TYR A C 1
ATOM 949 O O . TYR A 1 130 ? -1.095 4.708 -5.386 1.00 93.38 130 TYR A O 1
ATOM 957 N N . ALA A 1 131 ? 0.889 4.288 -4.406 1.00 90.31 131 ALA A N 1
ATOM 958 C CA . ALA A 1 131 ? 1.189 5.682 -4.090 1.00 90.31 131 ALA A CA 1
ATOM 959 C C . ALA A 1 131 ? 1.263 6.552 -5.353 1.00 90.31 131 ALA A C 1
ATOM 961 O O . ALA A 1 131 ? 0.509 7.520 -5.488 1.00 90.31 131 ALA A O 1
ATOM 962 N N . VAL A 1 132 ? 2.084 6.151 -6.326 1.00 88.69 132 VAL A N 1
ATOM 963 C CA . VAL A 1 132 ? 2.308 6.911 -7.565 1.00 88.69 132 VAL A CA 1
ATOM 964 C C . VAL A 1 132 ? 1.016 7.093 -8.363 1.00 88.69 132 VAL A C 1
ATOM 966 O O . VAL A 1 132 ? 0.667 8.211 -8.755 1.00 88.69 132 VAL A O 1
ATOM 969 N N . CYS A 1 133 ? 0.262 6.014 -8.573 1.00 89.94 133 CYS A N 1
ATOM 970 C CA . CYS A 1 133 ? -0.967 6.053 -9.361 1.00 89.94 133 CYS A CA 1
ATOM 971 C C . CYS A 1 133 ? -2.114 6.782 -8.662 1.00 89.94 133 CYS A C 1
ATOM 973 O O . CYS A 1 133 ? -2.938 7.401 -9.335 1.00 89.94 133 CYS A O 1
ATOM 975 N N . SER A 1 134 ? -2.171 6.735 -7.330 1.00 88.94 134 SER A N 1
ATOM 976 C CA . SER A 1 134 ? -3.184 7.454 -6.555 1.00 88.94 134 SER A CA 1
ATOM 977 C C . SER A 1 134 ? -2.944 8.959 -6.529 1.00 88.94 134 SER A C 1
ATOM 979 O O . SER A 1 134 ? -3.897 9.736 -6.544 1.00 88.94 134 SER A O 1
ATOM 981 N N . LEU A 1 135 ? -1.678 9.376 -6.485 1.00 85.25 135 LEU A N 1
ATOM 982 C CA . LEU A 1 135 ? -1.297 10.783 -6.367 1.00 85.25 135 LEU A CA 1
ATOM 983 C C . LEU A 1 135 ? -1.089 11.462 -7.727 1.00 85.25 135 LEU A C 1
ATOM 985 O O . LEU A 1 135 ? -0.954 12.683 -7.795 1.00 85.25 135 LEU A O 1
ATOM 989 N N . GLY A 1 136 ? -1.099 10.691 -8.820 1.00 80.25 136 GLY A N 1
ATOM 990 C CA . GLY A 1 136 ? -0.813 11.206 -10.159 1.00 80.25 136 GLY A CA 1
ATOM 991 C C . GLY A 1 136 ? 0.628 11.702 -10.294 1.00 80.25 136 GLY A C 1
ATOM 992 O O . GLY A 1 136 ? 0.918 12.559 -11.134 1.00 80.25 136 GLY A O 1
ATOM 993 N N . GLU A 1 137 ? 1.521 11.193 -9.449 1.00 75.62 137 GLU A N 1
ATOM 994 C CA . GLU A 1 137 ? 2.933 11.532 -9.482 1.00 75.62 137 GLU A CA 1
ATOM 995 C C . GLU A 1 137 ? 3.575 10.905 -10.721 1.00 75.62 137 GLU A C 1
ATOM 997 O O . GLU A 1 137 ? 3.190 9.831 -11.192 1.00 75.62 137 GLU A O 1
ATOM 1002 N N . ARG A 1 138 ? 4.553 11.598 -11.309 1.00 59.12 138 ARG A N 1
ATOM 1003 C CA . ARG A 1 138 ? 5.382 10.961 -12.334 1.00 59.12 138 ARG A CA 1
ATOM 1004 C C . ARG A 1 138 ? 6.233 9.906 -11.641 1.00 59.12 138 ARG A C 1
ATOM 1006 O O . ARG A 1 138 ? 6.715 10.150 -10.542 1.00 59.12 138 ARG A O 1
ATOM 1013 N N . THR A 1 139 ? 6.436 8.773 -12.311 1.00 52.44 139 THR A N 1
ATOM 1014 C CA . THR A 1 139 ? 7.357 7.688 -11.937 1.00 52.44 139 THR A CA 1
ATOM 1015 C C . THR A 1 139 ? 8.812 8.183 -11.921 1.00 52.44 139 THR A C 1
ATOM 1017 O O . THR A 1 139 ? 9.627 7.791 -12.752 1.00 52.44 139 THR A O 1
ATOM 1020 N N . GLU A 1 140 ? 9.125 9.114 -11.028 1.00 43.56 140 GLU A N 1
ATOM 1021 C CA . GLU A 1 140 ? 10.472 9.559 -10.675 1.00 43.56 140 GLU A CA 1
ATOM 1022 C C . GLU A 1 140 ? 10.865 9.001 -9.300 1.00 43.56 140 GLU A C 1
ATOM 1024 O O . GLU A 1 140 ? 11.798 9.500 -8.672 1.00 43.56 140 GLU A O 1
ATOM 1029 N N . SER A 1 141 ? 10.183 7.948 -8.825 1.00 48.41 141 SER A N 1
ATOM 1030 C CA . SER A 1 141 ? 10.685 7.168 -7.699 1.00 48.41 141 SER A CA 1
ATOM 1031 C C . SER A 1 141 ? 12.094 6.706 -8.060 1.00 48.41 141 SER A C 1
ATOM 1033 O O . SER A 1 141 ? 12.343 6.245 -9.183 1.00 48.41 141 SER A O 1
ATOM 1035 N N . SER A 1 142 ? 13.019 6.854 -7.117 1.00 46.19 142 SER A N 1
ATOM 1036 C CA . SER A 1 142 ? 14.376 6.318 -7.182 1.00 46.19 142 SER A CA 1
ATOM 1037 C C . SER A 1 142 ? 14.357 4.966 -7.905 1.00 46.19 142 SER A C 1
ATOM 1039 O O . SER A 1 142 ? 13.497 4.137 -7.621 1.00 46.19 142 SER A O 1
ATOM 1041 N N . GLY A 1 143 ? 15.239 4.735 -8.885 1.00 56.44 143 GLY A N 1
ATOM 1042 C CA . GLY A 1 143 ? 15.222 3.547 -9.765 1.00 56.44 143 GLY A CA 1
ATOM 1043 C C . GLY A 1 143 ? 15.436 2.182 -9.077 1.00 56.44 143 GLY A C 1
ATOM 1044 O O . GLY A 1 143 ? 15.977 1.265 -9.688 1.00 56.44 143 GLY A O 1
ATOM 1045 N N . GLN A 1 144 ? 15.088 2.077 -7.798 1.00 69.56 144 GLN A N 1
ATOM 1046 C CA . GLN A 1 144 ? 15.110 0.926 -6.917 1.00 69.56 144 GLN A CA 1
ATOM 1047 C C . GLN A 1 144 ? 13.800 0.121 -6.987 1.00 69.56 144 GLN A C 1
ATOM 1049 O O . GLN A 1 144 ? 13.877 -1.107 -6.961 1.00 69.56 144 GLN A O 1
ATOM 1054 N N . TYR A 1 145 ? 12.637 0.776 -7.129 1.00 74.19 145 TYR A N 1
ATOM 1055 C CA . TYR A 1 145 ? 11.327 0.110 -7.181 1.00 74.19 145 TYR A CA 1
ATOM 1056 C C . TYR A 1 145 ? 10.883 -0.226 -8.604 1.00 74.19 145 TYR A C 1
ATOM 1058 O O . TYR A 1 145 ? 11.174 0.492 -9.565 1.00 74.19 145 TYR A O 1
ATOM 1066 N N . ARG A 1 146 ? 10.127 -1.320 -8.748 1.00 83.94 146 ARG A N 1
ATOM 1067 C CA . ARG A 1 146 ? 9.530 -1.720 -10.027 1.00 83.94 146 ARG A CA 1
ATOM 1068 C C . ARG A 1 146 ? 8.069 -1.294 -10.082 1.00 83.94 146 ARG A C 1
ATOM 1070 O O . ARG A 1 146 ? 7.183 -2.049 -9.703 1.00 83.94 146 ARG A O 1
ATOM 1077 N N . ILE A 1 147 ? 7.823 -0.086 -10.576 1.00 83.50 147 ILE A N 1
ATOM 1078 C CA . ILE A 1 147 ? 6.464 0.452 -10.670 1.00 83.50 147 ILE A CA 1
ATOM 1079 C C . ILE A 1 147 ? 5.707 -0.178 -11.846 1.00 83.50 147 ILE A C 1
ATOM 1081 O O . ILE A 1 147 ? 6.183 -0.186 -12.984 1.00 83.50 147 ILE A O 1
ATOM 1085 N N . ALA A 1 148 ? 4.516 -0.699 -11.560 1.00 85.81 148 ALA A N 1
ATOM 1086 C CA . ALA A 1 148 ? 3.564 -1.162 -12.558 1.00 85.81 148 ALA A CA 1
ATOM 1087 C C . ALA A 1 148 ? 2.876 0.019 -13.259 1.00 85.81 148 ALA A C 1
ATOM 1089 O O . ALA A 1 148 ? 2.811 1.132 -12.738 1.00 85.81 148 ALA A O 1
ATOM 1090 N N . SER A 1 149 ? 2.293 -0.226 -14.434 1.00 90.50 149 SER A N 1
ATOM 1091 C CA . SER A 1 149 ? 1.340 0.738 -14.987 1.00 90.50 149 SER A CA 1
ATOM 1092 C C . SER A 1 149 ? 0.131 0.879 -14.052 1.00 90.50 149 SER A C 1
ATOM 1094 O O . SER A 1 149 ? -0.228 -0.067 -13.348 1.00 90.50 149 SER A O 1
ATOM 1096 N N . CYS A 1 150 ? -0.536 2.036 -14.060 1.00 90.81 150 CYS A N 1
ATOM 1097 C CA . CYS A 1 150 ? -1.730 2.214 -13.231 1.00 90.81 150 CYS A CA 1
ATOM 1098 C C . CYS A 1 150 ? -2.863 1.262 -13.625 1.00 90.81 150 CYS A C 1
ATOM 1100 O O . CYS A 1 150 ? -3.576 0.782 -12.751 1.00 90.81 150 CYS A O 1
ATOM 1102 N N . ASP A 1 151 ? -2.980 0.913 -14.908 1.00 93.19 151 ASP A N 1
ATOM 1103 C CA . ASP A 1 151 ? -3.935 -0.100 -15.362 1.00 93.19 151 ASP A CA 1
ATOM 1104 C C . ASP A 1 151 ? -3.625 -1.475 -14.750 1.00 93.19 151 ASP A C 1
ATOM 1106 O O . ASP A 1 151 ? -4.534 -2.153 -14.268 1.00 93.19 151 ASP A O 1
ATOM 1110 N N . ASP A 1 152 ? -2.348 -1.875 -14.711 1.00 93.12 152 ASP A N 1
ATOM 1111 C CA . ASP A 1 152 ? -1.945 -3.143 -14.097 1.00 93.12 152 ASP A CA 1
ATOM 1112 C C . ASP A 1 152 ? -2.167 -3.141 -12.575 1.00 93.12 152 ASP A C 1
ATOM 1114 O O . ASP A 1 152 ? -2.639 -4.135 -12.022 1.00 93.12 152 ASP A O 1
ATOM 1118 N N . LEU A 1 153 ? -1.865 -2.031 -11.893 1.00 94.69 153 LEU A N 1
ATOM 1119 C CA . LEU A 1 153 ? -2.145 -1.864 -10.464 1.00 94.69 153 LEU A CA 1
ATOM 1120 C C . LEU A 1 153 ? -3.639 -2.030 -10.170 1.00 94.69 153 LEU A C 1
ATOM 1122 O O . LEU A 1 153 ? -4.014 -2.826 -9.306 1.00 94.69 153 LEU A O 1
ATOM 1126 N N . TRP A 1 154 ? -4.491 -1.269 -10.861 1.00 94.12 154 TRP A N 1
ATOM 1127 C CA . TRP A 1 154 ? -5.928 -1.286 -10.596 1.00 94.12 154 TRP A CA 1
ATOM 1128 C C . TRP A 1 154 ? -6.537 -2.642 -10.928 1.00 94.12 154 TRP A C 1
ATOM 1130 O O . TRP A 1 154 ? -7.355 -3.145 -10.161 1.00 94.12 154 TRP A O 1
ATOM 1140 N N . HIS A 1 155 ? -6.052 -3.296 -11.986 1.00 93.75 155 HIS A N 1
ATOM 1141 C CA . HIS A 1 155 ? -6.426 -4.671 -12.284 1.00 93.75 155 HIS A CA 1
ATOM 1142 C C . HIS A 1 155 ? -6.049 -5.641 -11.155 1.00 93.75 155 HIS A C 1
ATOM 1144 O O . HIS A 1 155 ? -6.876 -6.461 -10.757 1.00 93.75 155 HIS A O 1
ATOM 1150 N N . ALA A 1 156 ? -4.833 -5.554 -10.607 1.00 93.81 156 ALA A N 1
ATOM 1151 C CA . ALA A 1 156 ? -4.432 -6.400 -9.484 1.00 93.81 156 ALA A CA 1
ATOM 1152 C C . ALA A 1 156 ? -5.296 -6.166 -8.239 1.00 93.81 156 ALA A C 1
ATOM 1154 O O . ALA A 1 156 ? -5.716 -7.136 -7.610 1.00 93.81 156 ALA A O 1
ATOM 1155 N N . LEU A 1 157 ? -5.588 -4.908 -7.898 1.00 92.94 157 LEU A N 1
ATOM 1156 C CA . LEU A 1 157 ? -6.433 -4.577 -6.749 1.00 92.94 157 LEU A CA 1
ATOM 1157 C C . LEU A 1 157 ? -7.862 -5.116 -6.918 1.00 92.94 157 LEU A C 1
ATOM 1159 O O . LEU A 1 157 ? -8.438 -5.652 -5.970 1.00 92.94 157 LEU A O 1
ATOM 1163 N N . ASP A 1 158 ? -8.419 -5.033 -8.126 1.00 93.56 158 ASP A N 1
ATOM 1164 C CA . ASP A 1 158 ? -9.731 -5.602 -8.430 1.00 93.56 158 ASP A CA 1
ATOM 1165 C C . ASP A 1 158 ? -9.734 -7.133 -8.317 1.00 93.56 158 ASP A C 1
ATOM 1167 O O . ASP A 1 158 ? -10.648 -7.690 -7.707 1.00 93.56 158 ASP A O 1
ATOM 1171 N N . LEU A 1 159 ? -8.693 -7.812 -8.819 1.00 92.50 159 LEU A N 1
ATOM 1172 C CA . LEU A 1 159 ? -8.530 -9.263 -8.647 1.00 92.50 159 LEU A CA 1
ATOM 1173 C C . LEU A 1 159 ? -8.442 -9.658 -7.164 1.00 92.50 159 LEU A C 1
ATOM 1175 O O . LEU A 1 159 ? -9.087 -10.614 -6.729 1.00 92.50 159 LEU A O 1
ATOM 1179 N N . MET A 1 160 ? -7.680 -8.907 -6.363 1.00 92.25 160 MET A N 1
ATOM 1180 C CA . MET A 1 160 ? -7.570 -9.140 -4.919 1.00 92.25 160 MET A CA 1
ATOM 1181 C C . MET A 1 160 ? -8.938 -9.036 -4.224 1.00 92.25 160 MET A C 1
ATOM 1183 O O . MET A 1 160 ? -9.313 -9.899 -3.423 1.00 92.25 160 MET A O 1
ATOM 1187 N N . ARG A 1 161 ? -9.726 -8.009 -4.561 1.00 90.50 161 ARG A N 1
ATOM 1188 C CA . ARG A 1 161 ? -11.079 -7.802 -4.015 1.00 90.50 161 ARG A CA 1
ATOM 1189 C C . ARG A 1 161 ? -12.075 -8.870 -4.474 1.00 90.50 161 ARG A C 1
ATOM 1191 O O . ARG A 1 161 ? -12.943 -9.280 -3.698 1.00 90.50 161 ARG A O 1
ATOM 1198 N N . SER A 1 162 ? -11.974 -9.334 -5.720 1.00 86.75 162 SER A N 1
ATOM 1199 C CA . SER A 1 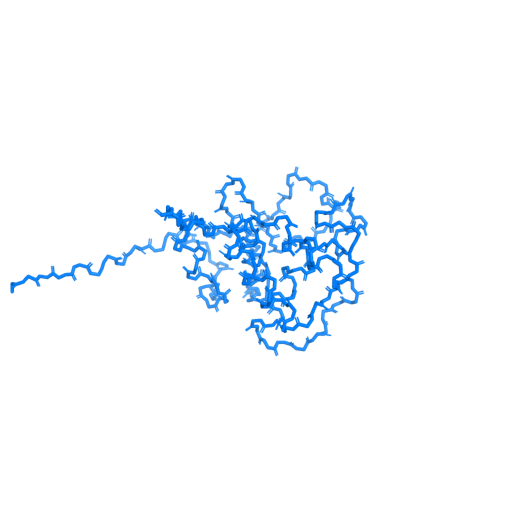162 ? -12.881 -10.359 -6.246 1.00 86.75 162 SER A CA 1
ATOM 1200 C C . SER A 1 162 ? -12.641 -11.729 -5.622 1.00 86.75 162 SER A C 1
ATOM 1202 O O . SER A 1 162 ? -13.604 -12.431 -5.325 1.00 86.75 162 SER A O 1
ATOM 1204 N N . ASP A 1 163 ? -11.381 -12.087 -5.372 1.00 81.31 163 ASP A N 1
ATOM 1205 C CA . ASP A 1 163 ? -11.011 -13.393 -4.811 1.00 81.31 163 ASP A CA 1
ATOM 1206 C C . ASP A 1 163 ? -11.348 -13.520 -3.316 1.00 81.31 163 ASP A C 1
ATOM 1208 O O . ASP A 1 163 ? -11.507 -14.624 -2.797 1.00 81.31 163 ASP A O 1
ATOM 1212 N N . THR A 1 164 ? -11.493 -12.389 -2.622 1.00 67.62 164 THR A N 1
ATOM 1213 C CA . THR A 1 164 ? -11.845 -12.322 -1.193 1.00 67.62 164 THR A CA 1
ATOM 1214 C C . THR A 1 164 ? -13.330 -12.090 -0.935 1.00 67.62 164 THR A C 1
ATOM 1216 O O . THR A 1 164 ? -13.797 -12.217 0.200 1.00 67.62 164 THR A O 1
ATOM 1219 N N . SER A 1 165 ? -14.104 -11.826 -1.988 1.00 59.72 165 SER A N 1
ATOM 1220 C CA . SER A 1 165 ? -15.558 -11.862 -1.906 1.00 59.72 165 SER A CA 1
ATOM 1221 C C . SER A 1 165 ? -15.998 -13.313 -1.691 1.00 59.72 165 SER A C 1
ATOM 1223 O O . SER A 1 165 ? -15.596 -14.181 -2.469 1.00 59.72 165 SER A O 1
ATOM 1225 N N . PRO A 1 166 ? -16.821 -13.629 -0.668 1.00 50.47 166 PRO A N 1
ATOM 1226 C CA . PRO A 1 166 ? -17.335 -14.978 -0.508 1.00 50.47 166 PRO A CA 1
ATOM 1227 C C . PRO A 1 166 ? -18.059 -15.339 -1.798 1.00 50.47 166 PRO A C 1
ATOM 1229 O O . PRO A 1 166 ? -19.041 -14.683 -2.158 1.00 50.47 166 PRO A O 1
ATOM 1232 N N . ALA A 1 167 ? -17.537 -16.345 -2.510 1.00 50.09 167 ALA A N 1
ATOM 1233 C CA . ALA A 1 167 ? -18.168 -16.880 -3.700 1.00 50.09 167 ALA A CA 1
ATOM 1234 C C . ALA A 1 167 ? -19.646 -17.052 -3.370 1.00 50.09 167 ALA A C 1
ATOM 1236 O O . ALA A 1 167 ? -20.003 -17.803 -2.458 1.00 50.09 167 ALA A O 1
ATOM 1237 N N . THR A 1 168 ? -20.506 -16.290 -4.047 1.00 43.12 168 THR A N 1
ATOM 1238 C CA . THR A 1 168 ? -21.941 -16.485 -3.928 1.00 43.12 168 THR A CA 1
ATOM 1239 C C . THR A 1 168 ? -22.153 -17.935 -4.315 1.00 43.12 168 THR A C 1
ATOM 1241 O O . THR A 1 168 ? -21.929 -18.296 -5.471 1.00 43.12 168 THR A O 1
ATOM 1244 N N . ILE A 1 169 ? -22.474 -18.780 -3.334 1.00 40.97 169 ILE A N 1
ATOM 1245 C CA . ILE A 1 169 ? -22.793 -20.181 -3.559 1.00 40.97 169 ILE A CA 1
ATOM 1246 C C . ILE A 1 169 ? -23.986 -20.148 -4.507 1.00 40.97 169 ILE A C 1
ATOM 1248 O O . ILE A 1 169 ? -25.121 -19.921 -4.094 1.00 40.97 169 ILE A O 1
ATOM 1252 N N . ARG A 1 170 ? -23.727 -20.311 -5.805 1.00 41.94 170 ARG A N 1
ATOM 1253 C CA . ARG A 1 170 ? -24.758 -20.672 -6.763 1.00 41.94 170 ARG A CA 1
ATOM 1254 C C . ARG A 1 170 ? -25.058 -22.130 -6.462 1.00 41.94 170 ARG A C 1
ATOM 1256 O O . ARG A 1 170 ? -24.410 -23.026 -6.995 1.00 41.94 170 ARG A O 1
ATOM 1263 N N . THR A 1 171 ? -25.970 -22.355 -5.522 1.00 40.53 171 THR A N 1
ATOM 1264 C CA . THR A 1 171 ? -26.656 -23.640 -5.427 1.00 40.53 171 THR A CA 1
ATOM 1265 C C . THR A 1 171 ? -27.330 -23.911 -6.777 1.00 40.53 171 THR A C 1
ATOM 1267 O O . THR A 1 171 ? -27.884 -22.963 -7.345 1.00 40.53 171 THR A O 1
ATOM 1270 N N . PRO A 1 172 ? -27.231 -25.143 -7.306 1.00 53.38 172 PRO A N 1
ATOM 1271 C CA . PRO A 1 172 ? -27.908 -25.532 -8.540 1.00 53.38 172 PRO A CA 1
ATOM 1272 C C . PRO A 1 172 ? -29.429 -25.366 -8.451 1.00 53.38 172 PRO A C 1
ATOM 1274 O O . PRO A 1 172 ? -29.973 -25.436 -7.323 1.00 53.38 172 PRO A O 1
#

Organism: NCBI:txid449393

pLDDT: mean 75.73, std 19.61, range [27.7, 95.44]

Radius of gyration: 17.31 Å; chains: 1; bounding box: 60×44×34 Å

Foldseek 3Di:
DDDDDPPPPPQPQVDDPQCPPLCVQPCNVVLVVVVAHEYEDQQDDDPDADPPPDRDQWDADLVRSYIYGHRDNPSDSLRSQLNSQLSLCSSQPDPVLLVQQCVQLVAPEQCDPHNQCHQRHSSSQLSNLRSCLRVVHPPPPDPSHRHGDVVSSVVSSVVSVVVPPPPPPPDD